Protein AF-A0A819ZMI1-F1 (afdb_monomer)

Structure (mmCIF, N/CA/C/O backbone):
data_AF-A0A819ZMI1-F1
#
_entry.id   AF-A0A819ZMI1-F1
#
loop_
_atom_site.group_PDB
_atom_site.id
_atom_site.type_symbol
_atom_site.label_atom_id
_atom_site.label_alt_id
_atom_site.label_comp_id
_atom_site.label_asym_id
_atom_site.label_entity_id
_atom_site.label_seq_id
_atom_site.pdbx_PDB_ins_code
_atom_site.Cartn_x
_atom_site.Cartn_y
_atom_site.Cartn_z
_atom_site.occupancy
_atom_site.B_iso_or_equiv
_atom_site.auth_seq_id
_atom_site.auth_comp_id
_atom_site.auth_asym_id
_atom_site.auth_atom_id
_atom_site.pdbx_PDB_model_num
ATOM 1 N N . MET A 1 1 ? 26.023 15.035 -19.104 1.00 52.59 1 MET A N 1
ATOM 2 C CA . MET A 1 1 ? 24.882 14.120 -18.891 1.00 52.59 1 MET A CA 1
ATOM 3 C C . MET A 1 1 ? 23.574 14.771 -19.342 1.00 52.59 1 MET A C 1
ATOM 5 O O . MET A 1 1 ? 23.068 14.340 -20.359 1.00 52.59 1 MET A O 1
ATOM 9 N N . TYR A 1 2 ? 23.119 15.883 -18.745 1.00 58.75 2 TYR A N 1
ATOM 10 C CA . TYR A 1 2 ? 21.890 16.593 -19.178 1.00 58.75 2 TYR A CA 1
ATOM 11 C C . TYR A 1 2 ? 21.875 17.073 -20.647 1.00 58.75 2 TYR A C 1
ATOM 13 O O . TYR A 1 2 ? 20.852 16.984 -21.316 1.00 58.75 2 TYR A O 1
ATOM 21 N N . LEU A 1 3 ? 23.013 17.539 -21.176 1.00 63.31 3 LEU A N 1
ATOM 22 C CA . LEU A 1 3 ? 23.106 18.022 -22.565 1.00 63.31 3 LEU A CA 1
ATOM 23 C C . LEU A 1 3 ? 22.932 16.908 -23.612 1.00 63.31 3 LEU A C 1
ATOM 25 O O . LEU A 1 3 ? 22.543 17.191 -24.739 1.00 63.31 3 LEU A O 1
ATOM 29 N N . SER A 1 4 ? 23.217 15.653 -23.253 1.00 65.44 4 SER A N 1
ATOM 30 C CA . SER A 1 4 ? 23.070 14.510 -24.162 1.00 65.44 4 SER A CA 1
ATOM 31 C C . SER A 1 4 ? 21.608 14.073 -24.262 1.00 65.44 4 SER A C 1
ATOM 33 O O . SER A 1 4 ? 21.117 13.880 -25.371 1.00 65.44 4 SER A O 1
ATOM 35 N N . ASP A 1 5 ? 20.895 14.031 -23.129 1.00 65.94 5 ASP A N 1
ATOM 36 C CA . ASP A 1 5 ? 19.463 13.709 -23.091 1.00 65.94 5 ASP A CA 1
ATOM 37 C C . ASP A 1 5 ? 18.621 14.752 -23.839 1.00 65.94 5 ASP A C 1
ATOM 39 O O . ASP A 1 5 ? 17.679 14.404 -24.544 1.00 65.94 5 ASP A O 1
ATOM 43 N N . GLU A 1 6 ? 18.969 16.041 -23.757 1.00 68.25 6 GLU A N 1
ATOM 44 C CA . GLU A 1 6 ? 18.197 17.099 -24.420 1.00 68.25 6 GLU A CA 1
ATOM 45 C C . GLU A 1 6 ? 18.289 17.031 -25.957 1.00 68.25 6 GLU A C 1
ATOM 47 O O . GLU A 1 6 ? 17.300 17.267 -26.659 1.00 68.25 6 GLU A O 1
ATOM 52 N N . ILE A 1 7 ? 19.463 16.667 -26.488 1.00 67.38 7 ILE A N 1
ATOM 53 C CA . ILE A 1 7 ? 19.676 16.455 -27.928 1.00 67.38 7 ILE A CA 1
ATOM 54 C C . ILE A 1 7 ? 18.927 15.199 -28.383 1.00 67.38 7 ILE A C 1
ATOM 56 O O . ILE A 1 7 ? 18.297 15.207 -29.444 1.00 67.38 7 ILE A O 1
ATOM 60 N N . GLU A 1 8 ? 18.943 14.141 -27.571 1.00 67.38 8 GLU A N 1
ATOM 61 C CA . GLU A 1 8 ? 18.293 12.864 -27.869 1.00 67.38 8 GLU A CA 1
ATOM 62 C C . GLU A 1 8 ? 16.757 12.962 -27.832 1.00 67.38 8 GLU A C 1
ATOM 64 O O . GLU A 1 8 ? 16.080 12.455 -28.727 1.00 67.38 8 GLU A O 1
ATOM 69 N N . ILE A 1 9 ? 16.195 13.722 -26.886 1.00 70.69 9 ILE A N 1
ATOM 70 C CA . ILE A 1 9 ? 14.755 14.015 -26.805 1.00 70.69 9 ILE A CA 1
ATOM 71 C C . ILE A 1 9 ? 14.296 14.892 -27.981 1.00 70.69 9 ILE A C 1
ATOM 73 O O . ILE A 1 9 ? 13.214 14.666 -28.527 1.00 70.69 9 ILE A O 1
ATOM 77 N N . LYS A 1 10 ? 15.107 15.873 -28.413 1.00 70.44 10 LYS A N 1
ATOM 78 C CA . LYS A 1 10 ? 14.787 16.744 -29.564 1.00 70.44 10 LYS A CA 1
ATOM 79 C C . LYS A 1 10 ? 14.864 16.023 -30.911 1.00 70.44 10 LYS A C 1
ATOM 81 O O . LYS A 1 10 ? 14.123 16.383 -31.819 1.00 70.44 10 LYS A O 1
ATOM 86 N N . THR A 1 11 ? 15.729 15.017 -31.047 1.00 72.31 11 THR A N 1
ATOM 87 C CA . THR A 1 11 ? 15.886 14.259 -32.303 1.00 72.31 11 THR A CA 1
ATOM 88 C C . THR A 1 11 ? 14.964 13.052 -32.404 1.00 72.31 11 THR A C 1
ATOM 90 O O . THR A 1 11 ? 14.460 12.773 -33.488 1.00 72.31 11 THR A O 1
ATOM 93 N N . LYS A 1 12 ? 14.722 12.334 -31.302 1.00 72.50 12 LYS A N 1
ATOM 94 C CA . LYS A 1 12 ? 13.936 11.093 -31.314 1.00 72.50 12 LYS A C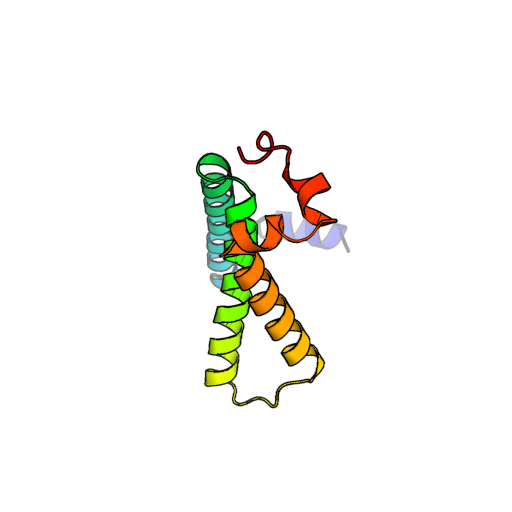A 1
ATOM 95 C C . LYS A 1 12 ? 12.500 11.265 -30.795 1.00 72.50 12 LYS A C 1
ATOM 97 O O . LYS A 1 12 ? 11.650 10.409 -31.036 1.00 72.50 12 LYS A O 1
ATOM 102 N N . GLY A 1 13 ? 12.212 12.395 -30.148 1.00 72.25 13 GLY A N 1
ATOM 103 C CA . GLY A 1 13 ? 10.906 12.758 -29.597 1.00 72.25 13 GLY A CA 1
ATOM 104 C C . GLY A 1 13 ? 10.750 12.392 -28.115 1.00 72.25 13 GLY A C 1
ATOM 105 O O . GLY A 1 13 ? 11.345 11.440 -27.623 1.00 72.25 13 GLY A O 1
ATOM 106 N N . PHE A 1 14 ? 9.891 13.125 -27.394 1.00 70.69 14 PHE A N 1
ATOM 107 C CA . PHE A 1 14 ? 9.649 12.957 -25.945 1.00 70.69 14 PHE A CA 1
ATOM 108 C C . PHE A 1 14 ? 9.155 11.559 -25.533 1.00 70.69 14 PHE A C 1
ATOM 110 O O . PHE A 1 14 ? 9.312 11.147 -24.388 1.00 70.69 14 PHE A O 1
ATOM 117 N N . LEU A 1 15 ? 8.545 10.823 -26.463 1.00 71.56 15 LEU A N 1
ATOM 118 C CA . LEU A 1 15 ? 8.032 9.469 -26.243 1.00 71.56 15 LEU A CA 1
ATOM 119 C C . LEU A 1 15 ? 8.959 8.390 -26.825 1.00 71.56 15 LEU A C 1
ATOM 121 O O . LEU A 1 15 ? 8.545 7.243 -26.987 1.00 71.56 15 LEU A O 1
ATOM 125 N N . PHE A 1 16 ? 10.202 8.735 -27.165 1.00 69.69 16 PHE A N 1
ATOM 126 C CA . PHE A 1 16 ? 11.174 7.753 -27.623 1.00 69.69 16 PHE A CA 1
ATOM 127 C C . PHE A 1 16 ? 11.538 6.789 -26.486 1.00 69.69 16 PHE A C 1
ATOM 129 O O . PHE A 1 16 ? 11.853 7.215 -25.379 1.00 69.69 16 PHE A O 1
ATOM 136 N N . GLY A 1 17 ? 11.452 5.481 -26.744 1.00 74.94 17 GLY A N 1
ATOM 137 C CA . GLY A 1 17 ? 11.665 4.446 -25.724 1.00 74.94 17 GLY A CA 1
ATOM 138 C C . GLY A 1 17 ? 10.445 4.129 -24.846 1.00 74.94 17 GLY A C 1
ATOM 139 O O . GLY A 1 17 ? 10.566 3.335 -23.914 1.00 74.94 17 GLY A O 1
ATOM 140 N N . TYR A 1 18 ? 9.258 4.688 -25.133 1.00 76.88 18 TYR A N 1
ATOM 141 C CA . TYR A 1 18 ? 8.007 4.268 -24.484 1.00 76.88 18 TYR A CA 1
ATOM 142 C C . TYR A 1 18 ? 7.565 2.887 -24.995 1.00 76.88 18 TYR A C 1
ATOM 144 O O . TYR A 1 18 ? 6.726 2.765 -25.887 1.00 76.88 18 TYR A O 1
ATOM 152 N N . THR A 1 19 ? 8.139 1.836 -24.416 1.00 84.62 19 THR A N 1
ATOM 153 C CA . THR A 1 19 ? 7.693 0.450 -24.608 1.00 84.62 19 THR A CA 1
ATOM 154 C C . THR A 1 19 ? 6.261 0.281 -24.091 1.00 84.62 19 THR A C 1
ATOM 156 O O . THR A 1 19 ? 5.827 1.001 -23.187 1.00 84.62 19 THR A O 1
ATOM 159 N N . ASP A 1 20 ? 5.518 -0.699 -24.608 1.00 83.19 20 ASP A N 1
ATOM 160 C CA . ASP A 1 20 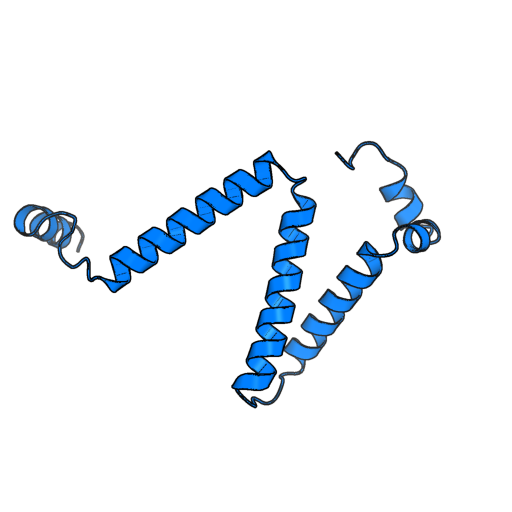? 4.129 -0.953 -24.197 1.00 83.19 20 ASP A CA 1
ATOM 161 C C . ASP A 1 20 ? 3.971 -1.177 -22.684 1.00 83.19 20 ASP A C 1
ATOM 163 O O . ASP A 1 20 ? 2.990 -0.733 -22.089 1.00 83.19 20 ASP A O 1
ATOM 167 N N . ILE A 1 21 ? 4.991 -1.734 -22.024 1.00 88.62 21 ILE A N 1
ATOM 168 C CA . ILE A 1 21 ? 5.046 -1.876 -20.560 1.00 88.62 21 ILE A CA 1
ATOM 169 C C . ILE A 1 21 ? 4.956 -0.508 -19.866 1.00 88.62 21 ILE A C 1
ATOM 171 O O . ILE A 1 21 ? 4.221 -0.356 -18.895 1.00 88.62 21 ILE A O 1
ATOM 175 N N . VAL A 1 22 ? 5.653 0.511 -20.378 1.00 89.19 22 VAL A N 1
ATOM 176 C CA . VAL A 1 22 ? 5.643 1.870 -19.810 1.00 89.19 22 VAL A CA 1
ATOM 177 C C . VAL A 1 22 ? 4.274 2.524 -20.008 1.00 89.19 22 VAL A C 1
ATOM 179 O O . VAL A 1 22 ? 3.774 3.204 -19.112 1.00 89.19 22 VAL A O 1
ATOM 182 N N . ARG A 1 23 ? 3.619 2.285 -21.153 1.00 85.00 23 ARG A N 1
ATOM 183 C CA . ARG A 1 23 ? 2.251 2.769 -21.419 1.00 85.00 23 ARG A CA 1
ATOM 184 C C . ARG A 1 23 ? 1.229 2.155 -20.464 1.00 85.00 23 ARG A C 1
ATOM 186 O O . ARG A 1 23 ? 0.388 2.878 -19.922 1.00 85.00 23 ARG A O 1
ATOM 193 N N . ILE A 1 24 ? 1.326 0.848 -20.225 1.00 93.06 24 ILE A N 1
ATOM 194 C CA . ILE A 1 24 ? 0.465 0.134 -19.276 1.00 93.06 24 ILE A CA 1
ATOM 195 C C . ILE A 1 24 ? 0.742 0.620 -17.851 1.00 93.06 24 ILE A C 1
ATOM 197 O O . ILE A 1 24 ? -0.190 1.025 -17.159 1.00 93.06 24 ILE A O 1
ATOM 201 N N . ALA A 1 25 ? 2.011 0.674 -17.436 1.00 91.62 25 ALA A N 1
ATOM 202 C CA . ALA A 1 25 ? 2.405 1.140 -16.109 1.00 91.62 25 ALA A CA 1
ATOM 203 C C . ALA A 1 25 ? 1.912 2.567 -15.838 1.00 91.62 25 ALA A C 1
ATOM 205 O O . ALA A 1 25 ? 1.315 2.821 -14.797 1.00 91.62 25 ALA A O 1
ATOM 206 N N . ARG A 1 26 ? 2.069 3.488 -16.801 1.00 91.00 26 ARG A N 1
ATOM 207 C CA . ARG A 1 26 ? 1.555 4.861 -16.698 1.00 91.00 26 ARG A CA 1
ATOM 208 C C . ARG A 1 26 ? 0.037 4.895 -16.530 1.00 91.00 26 ARG A C 1
ATOM 210 O O . ARG A 1 26 ? -0.455 5.612 -15.666 1.00 91.00 26 ARG A O 1
ATOM 217 N N . THR A 1 27 ? -0.694 4.117 -17.326 1.00 93.44 27 THR A N 1
ATOM 218 C CA . THR A 1 27 ? -2.163 4.047 -17.253 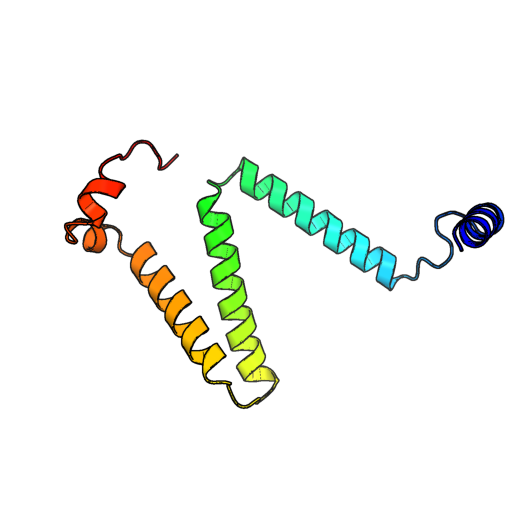1.00 93.44 27 THR A CA 1
ATOM 219 C C . THR A 1 27 ? -2.625 3.533 -15.891 1.00 93.44 27 THR A C 1
ATOM 221 O O . THR A 1 27 ? -3.474 4.153 -15.251 1.00 93.44 27 THR A O 1
ATOM 224 N N . VAL A 1 28 ? -2.020 2.447 -15.403 1.00 92.00 28 VAL A N 1
ATOM 225 C CA . VAL A 1 28 ? -2.325 1.865 -14.088 1.00 92.00 28 VAL A CA 1
ATOM 226 C C . VAL A 1 28 ? -1.959 2.837 -12.961 1.00 92.00 28 VAL A C 1
ATOM 228 O O . VAL A 1 28 ? -2.742 3.031 -12.032 1.00 92.00 28 VAL A O 1
ATOM 231 N N . GLN A 1 29 ? -0.811 3.511 -13.046 1.00 90.31 29 GLN A N 1
ATOM 232 C CA . GLN A 1 29 ? -0.381 4.488 -12.044 1.00 90.31 29 GLN A CA 1
ATOM 233 C C . GLN A 1 29 ? -1.344 5.681 -11.962 1.00 90.31 29 GLN A C 1
ATOM 235 O O . GLN A 1 29 ? -1.725 6.100 -10.868 1.00 90.31 29 GLN A O 1
ATOM 240 N N . SER A 1 30 ? -1.786 6.207 -13.107 1.00 92.94 30 SER A N 1
ATOM 241 C CA . SER A 1 30 ? -2.766 7.295 -13.161 1.00 92.94 30 SER A CA 1
ATOM 242 C C . SER A 1 30 ? -4.152 6.866 -12.666 1.00 92.94 30 SER A C 1
ATOM 244 O O . SER A 1 30 ? -4.805 7.632 -11.957 1.00 92.94 30 SER A O 1
ATOM 246 N N . ALA A 1 31 ? -4.587 5.638 -12.968 1.00 92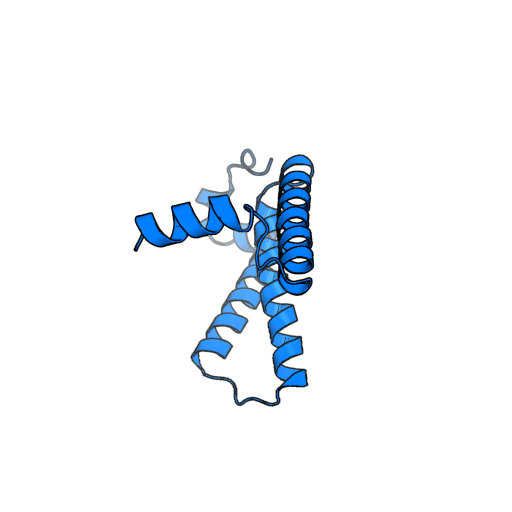.69 31 ALA A N 1
ATOM 247 C CA . ALA A 1 31 ? -5.854 5.092 -12.478 1.00 92.69 31 ALA A CA 1
ATOM 248 C C . ALA A 1 31 ? -5.886 4.985 -10.944 1.00 92.69 31 ALA A C 1
ATOM 250 O O . ALA A 1 31 ? -6.879 5.363 -10.323 1.00 92.69 31 ALA A O 1
ATOM 251 N N . ASN A 1 32 ? -4.781 4.560 -10.320 1.00 85.31 32 ASN A N 1
ATOM 252 C CA . ASN A 1 32 ? -4.656 4.549 -8.860 1.00 85.31 32 ASN A CA 1
ATOM 253 C C . ASN A 1 32 ? -4.828 5.956 -8.259 1.00 85.31 32 ASN A C 1
ATOM 255 O O . ASN A 1 32 ? -5.524 6.114 -7.258 1.00 85.31 32 ASN A O 1
ATOM 259 N N . GLY A 1 33 ? -4.270 6.995 -8.893 1.00 86.12 33 GLY A N 1
ATOM 260 C CA . GLY A 1 33 ? -4.453 8.389 -8.466 1.00 86.12 33 GLY A CA 1
ATOM 261 C C . GLY A 1 33 ? -5.912 8.866 -8.527 1.00 86.12 33 GLY A C 1
ATOM 262 O O . GLY A 1 33 ? -6.384 9.536 -7.609 1.00 86.12 33 GLY A O 1
ATOM 263 N N . LEU A 1 34 ? -6.653 8.466 -9.566 1.00 88.94 34 LEU A N 1
ATOM 264 C CA . LEU A 1 34 ? -8.088 8.750 -9.704 1.00 88.94 34 LEU A CA 1
ATOM 265 C C . LEU A 1 34 ? -8.928 8.029 -8.641 1.00 88.94 34 LEU A C 1
ATOM 267 O O . LEU A 1 34 ? -9.788 8.647 -8.018 1.00 88.94 34 LEU A O 1
ATOM 271 N N . LEU A 1 35 ? -8.647 6.748 -8.388 1.00 84.94 35 LEU A N 1
ATOM 272 C CA . LEU A 1 35 ? -9.289 5.960 -7.328 1.00 84.94 35 LEU A CA 1
ATOM 273 C C . LEU A 1 35 ? -9.062 6.595 -5.954 1.00 84.94 35 LEU A C 1
ATOM 275 O O . LEU A 1 35 ? -9.989 6.754 -5.165 1.00 84.94 35 LEU A O 1
ATOM 279 N N . VAL A 1 36 ? -7.830 7.034 -5.696 1.00 82.50 36 VAL A N 1
ATOM 280 C CA . VAL A 1 36 ? -7.462 7.769 -4.488 1.00 82.50 36 VAL A CA 1
ATOM 281 C C . VAL A 1 36 ? -8.285 9.057 -4.376 1.00 82.50 36 VAL A C 1
ATOM 283 O O . VAL A 1 36 ? -8.839 9.303 -3.306 1.00 82.50 36 VAL A O 1
ATOM 286 N N . ALA A 1 37 ? -8.406 9.857 -5.435 1.00 84.50 37 ALA A N 1
ATOM 287 C CA . ALA A 1 37 ? -9.197 11.089 -5.412 1.00 84.50 37 ALA A CA 1
ATOM 288 C C . ALA A 1 37 ? -10.695 10.830 -5.163 1.00 84.50 37 ALA A C 1
ATOM 290 O O . ALA A 1 37 ? -11.322 11.552 -4.390 1.00 84.50 37 ALA A O 1
ATOM 291 N N . LEU A 1 38 ? -11.252 9.771 -5.758 1.00 82.75 38 LEU A N 1
ATOM 292 C CA . LEU A 1 38 ? -12.632 9.344 -5.516 1.00 82.75 38 LEU A CA 1
ATOM 293 C C . LEU A 1 38 ? -12.843 8.947 -4.055 1.00 82.75 38 LEU A C 1
ATOM 295 O O . LEU A 1 38 ? -13.762 9.451 -3.422 1.00 82.75 38 LEU A O 1
ATOM 299 N N . VAL A 1 39 ? -11.964 8.121 -3.487 1.00 78.00 39 VAL A N 1
ATOM 300 C CA . VAL A 1 39 ? -12.090 7.709 -2.081 1.00 78.00 39 VAL A CA 1
ATOM 301 C C . VAL A 1 39 ? -12.006 8.907 -1.133 1.00 78.00 39 VAL A C 1
ATOM 303 O O . VAL A 1 39 ? -12.760 8.949 -0.179 1.00 78.00 39 VAL A O 1
ATOM 306 N N . VAL A 1 40 ? -11.170 9.920 -1.398 1.00 76.81 40 VAL A N 1
ATOM 307 C CA . VAL A 1 40 ? -11.155 11.140 -0.552 1.00 76.81 40 VAL A CA 1
ATOM 308 C C . VAL A 1 40 ? -12.457 11.941 -0.679 1.00 76.81 40 VAL A C 1
A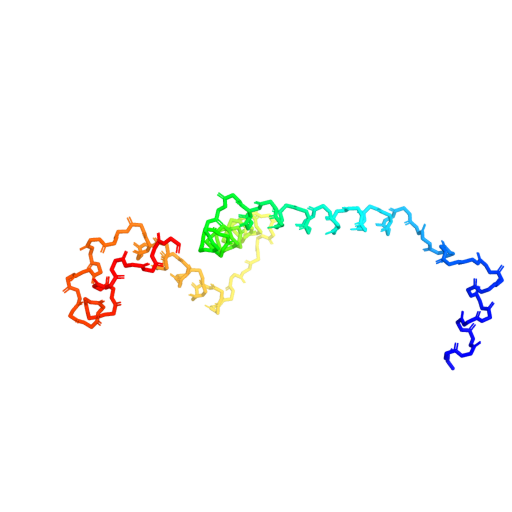TOM 310 O O . VAL A 1 40 ? -12.864 12.610 0.263 1.00 76.81 40 VAL A O 1
ATOM 313 N N . LYS A 1 41 ? -13.113 11.904 -1.844 1.00 79.06 41 LYS A N 1
ATOM 314 C CA . LYS A 1 41 ? -14.371 12.627 -2.074 1.00 79.06 41 LYS A CA 1
ATOM 315 C C . LYS A 1 41 ? -15.577 11.944 -1.422 1.00 79.06 41 LYS A C 1
ATOM 317 O O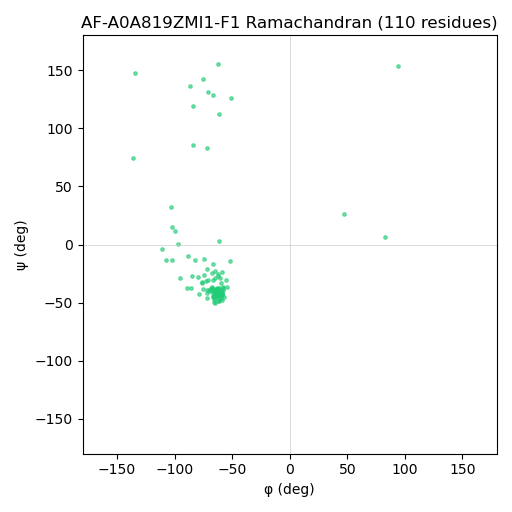 . LYS A 1 41 ? -16.518 12.636 -1.045 1.00 79.06 41 LYS A O 1
ATOM 322 N N . TYR A 1 42 ? -15.574 10.615 -1.357 1.00 68.75 42 TYR A N 1
ATOM 323 C CA . TYR A 1 42 ? -16.724 9.820 -0.914 1.00 68.75 42 TYR A CA 1
ATOM 324 C C . TYR A 1 42 ? -16.552 9.187 0.469 1.00 68.75 42 TYR A C 1
ATOM 326 O O . TYR A 1 42 ? -17.543 8.738 1.036 1.00 68.75 42 TYR A O 1
ATOM 334 N N . ASP A 1 43 ? -15.337 9.164 1.011 1.00 64.19 43 ASP A N 1
ATOM 335 C CA . ASP A 1 43 ? -15.009 8.452 2.239 1.00 64.19 43 ASP A CA 1
ATOM 336 C C . ASP A 1 43 ? -14.163 9.306 3.185 1.00 64.19 43 ASP A C 1
ATOM 338 O O . ASP A 1 43 ? -13.321 10.107 2.769 1.00 64.19 43 ASP A O 1
ATOM 342 N N . TYR A 1 44 ? -14.353 9.101 4.485 1.00 65.19 44 TYR A N 1
ATOM 343 C CA . TYR A 1 44 ? -13.524 9.733 5.502 1.00 65.19 44 TYR A CA 1
ATOM 344 C C . TYR A 1 44 ? -12.135 9.089 5.447 1.00 65.19 44 TYR A C 1
ATOM 346 O O . TYR A 1 44 ? -12.002 7.866 5.448 1.00 65.19 44 TYR A O 1
ATOM 354 N N . ASN A 1 45 ? -11.073 9.898 5.406 1.00 58.34 45 ASN A N 1
ATOM 355 C CA . ASN A 1 45 ? -9.687 9.471 5.139 1.00 58.34 45 ASN A CA 1
ATOM 356 C C . ASN A 1 45 ? -9.153 8.303 6.010 1.00 58.34 45 ASN A C 1
ATOM 358 O O . ASN A 1 45 ? -8.145 7.686 5.659 1.00 58.34 45 ASN A O 1
ATOM 362 N N . ILE A 1 46 ? -9.834 7.957 7.107 1.00 63.66 46 ILE A N 1
ATOM 363 C CA . ILE A 1 46 ? -9.555 6.796 7.961 1.00 63.66 46 ILE A CA 1
ATOM 364 C C . ILE A 1 46 ? -9.825 5.464 7.242 1.00 63.66 46 ILE A C 1
ATOM 366 O O . ILE A 1 46 ? -9.001 4.549 7.340 1.00 63.66 46 ILE A O 1
ATOM 370 N N . LEU A 1 47 ? -10.914 5.344 6.471 1.00 66.62 47 LEU A N 1
ATOM 371 C CA . LEU A 1 47 ? -11.255 4.077 5.811 1.00 66.62 47 LEU A CA 1
ATOM 372 C C . LEU A 1 47 ? -10.205 3.686 4.762 1.00 66.62 47 LEU A C 1
ATOM 374 O O . LEU A 1 47 ? -9.926 2.511 4.538 1.00 66.62 47 LEU A O 1
ATOM 378 N N . LYS A 1 48 ? -9.537 4.681 4.178 1.00 63.62 48 LYS A N 1
ATOM 379 C CA . LYS A 1 48 ? -8.484 4.491 3.180 1.00 63.62 48 LYS A CA 1
ATOM 380 C C . LYS A 1 48 ? -7.185 3.939 3.771 1.00 63.62 48 LYS A C 1
ATOM 382 O O . LYS A 1 48 ? -6.546 3.074 3.169 1.00 63.62 48 LYS A O 1
ATOM 387 N N . GLY A 1 49 ? -6.814 4.410 4.964 1.00 68.69 49 GLY A N 1
ATOM 388 C CA . GLY A 1 49 ? -5.698 3.857 5.735 1.00 68.69 49 GLY A CA 1
ATOM 389 C C . GLY A 1 49 ? -5.979 2.423 6.189 1.00 68.69 49 GLY A C 1
ATOM 390 O O . GLY A 1 49 ? -5.103 1.565 6.095 1.00 68.69 49 GLY A O 1
ATOM 391 N N . PHE A 1 50 ? -7.228 2.145 6.575 1.00 69.81 50 PHE A N 1
ATOM 392 C CA . PHE A 1 50 ? -7.687 0.807 6.944 1.00 69.81 50 PHE A CA 1
ATOM 393 C C . PHE A 1 50 ? -7.698 -0.169 5.757 1.00 69.81 50 PHE A C 1
ATOM 395 O O . PHE A 1 50 ? -7.187 -1.282 5.853 1.00 69.81 50 PHE A O 1
ATOM 402 N N . ALA A 1 51 ? -8.208 0.256 4.600 1.00 77.50 51 ALA A N 1
ATOM 403 C CA . ALA A 1 51 ? -8.197 -0.557 3.386 1.00 77.50 51 ALA A CA 1
ATOM 404 C C . ALA A 1 51 ? -6.764 -0.895 2.946 1.00 77.50 51 ALA A C 1
ATOM 406 O O . ALA A 1 51 ? -6.484 -2.019 2.526 1.00 77.50 51 ALA A O 1
ATOM 407 N N . THR A 1 52 ? -5.840 0.060 3.090 1.00 81.69 52 THR A N 1
ATOM 408 C CA . THR A 1 52 ? -4.425 -0.142 2.761 1.00 81.69 52 THR A CA 1
ATOM 409 C C . THR A 1 52 ? -3.776 -1.165 3.695 1.00 81.69 52 THR A C 1
ATOM 411 O O . THR A 1 52 ? -3.127 -2.093 3.215 1.00 81.69 52 THR A O 1
ATOM 414 N N . SER A 1 53 ? -3.983 -1.066 5.014 1.00 78.31 53 SER A N 1
ATOM 415 C CA . SER A 1 53 ? -3.423 -2.036 5.967 1.00 78.31 53 SER A CA 1
ATOM 416 C C . SER A 1 53 ? -4.017 -3.438 5.791 1.00 78.31 53 SER A C 1
ATOM 418 O O . SER A 1 53 ? -3.270 -4.417 5.785 1.00 78.31 53 SER A O 1
ATOM 420 N N . ALA A 1 54 ? -5.326 -3.549 5.547 1.00 80.69 54 ALA A N 1
ATOM 421 C CA . ALA A 1 54 ? -5.980 -4.822 5.245 1.00 80.69 54 ALA A CA 1
ATOM 422 C C . ALA A 1 54 ? -5.454 -5.447 3.940 1.00 80.69 54 ALA A C 1
ATOM 424 O O . ALA A 1 54 ? -5.175 -6.645 3.891 1.00 80.69 54 ALA A O 1
ATOM 425 N N . THR A 1 55 ? -5.240 -4.636 2.899 1.00 83.75 55 THR A N 1
ATOM 426 C CA . THR A 1 55 ? -4.685 -5.093 1.614 1.00 83.75 55 THR A CA 1
ATOM 427 C C . THR A 1 55 ? -3.268 -5.636 1.772 1.00 83.75 55 THR A C 1
ATOM 429 O O . THR A 1 55 ? -2.943 -6.660 1.174 1.00 83.75 55 THR A O 1
ATOM 432 N N . ILE A 1 56 ? -2.433 -4.999 2.600 1.00 82.12 56 ILE A N 1
ATOM 433 C CA . ILE A 1 56 ? -1.077 -5.482 2.900 1.00 82.12 56 ILE A CA 1
ATOM 434 C C . ILE A 1 56 ? -1.132 -6.865 3.566 1.00 82.12 56 ILE A C 1
ATOM 436 O O . ILE A 1 56 ? -0.382 -7.757 3.174 1.00 82.12 56 ILE A O 1
ATOM 440 N N . VAL A 1 57 ? -2.054 -7.084 4.511 1.00 79.62 57 VAL A N 1
ATOM 441 C CA . VAL A 1 57 ? -2.237 -8.394 5.165 1.00 79.62 57 VAL A CA 1
ATOM 442 C C . VAL A 1 57 ? -2.728 -9.458 4.189 1.00 79.62 57 VAL A C 1
ATOM 444 O O . VAL A 1 57 ? -2.205 -10.568 4.184 1.00 79.62 57 VAL A O 1
ATOM 447 N N . ILE A 1 58 ? -3.703 -9.140 3.336 1.00 83.12 58 ILE A N 1
ATOM 448 C CA . ILE A 1 58 ? -4.224 -10.093 2.345 1.00 83.12 58 ILE A CA 1
ATOM 449 C C . ILE A 1 58 ? -3.139 -10.444 1.324 1.00 83.12 58 ILE A C 1
ATOM 451 O O . ILE A 1 58 ? -2.912 -11.619 1.048 1.00 83.12 58 ILE A O 1
ATOM 455 N N . SER A 1 59 ? -2.423 -9.437 0.816 1.00 81.50 59 SER A N 1
ATOM 456 C CA . SER A 1 59 ? -1.295 -9.630 -0.106 1.00 81.50 59 SER A CA 1
ATOM 457 C C . SER A 1 59 ? -0.220 -10.509 0.525 1.00 81.50 59 SER A C 1
ATOM 459 O O . SER A 1 59 ? 0.373 -11.349 -0.147 1.00 81.50 59 SER A O 1
ATOM 461 N N . TYR A 1 60 ? -0.011 -10.361 1.833 1.00 74.94 60 TYR A N 1
ATOM 462 C CA . TYR A 1 60 ? 0.879 -11.223 2.585 1.00 74.94 60 TYR A CA 1
ATOM 463 C C . TYR A 1 60 ? 0.392 -12.679 2.651 1.00 74.94 60 TYR A C 1
ATOM 465 O O . TYR A 1 60 ? 1.169 -13.578 2.338 1.00 74.94 60 TYR A O 1
ATOM 473 N N . VAL A 1 61 ? -0.869 -12.929 3.018 1.00 76.50 61 VAL A N 1
ATOM 474 C CA . VAL A 1 61 ? -1.424 -14.296 3.094 1.00 76.50 61 VAL A CA 1
ATOM 475 C C . VAL A 1 61 ? -1.323 -14.992 1.737 1.00 76.50 61 VAL A C 1
ATOM 477 O O . VAL A 1 61 ? -0.892 -16.139 1.655 1.00 76.50 61 VAL A O 1
ATOM 480 N N . VAL A 1 62 ? -1.642 -14.271 0.663 1.00 81.06 62 VAL A N 1
ATOM 481 C CA . VAL A 1 62 ? -1.510 -14.769 -0.711 1.00 81.06 62 VAL A CA 1
ATOM 482 C C . VAL A 1 62 ? -0.050 -15.081 -1.052 1.00 81.06 62 VAL A C 1
ATOM 484 O O . VAL A 1 62 ? 0.232 -16.126 -1.631 1.00 81.06 62 VAL A O 1
ATOM 487 N N . SER A 1 63 ? 0.893 -14.222 -0.656 1.00 76.19 63 SER A N 1
ATOM 488 C CA . SER A 1 63 ? 2.324 -14.453 -0.880 1.00 76.19 63 SER A CA 1
ATOM 489 C C . SER A 1 63 ? 2.848 -15.671 -0.104 1.00 76.19 63 SER A C 1
ATOM 491 O O . SER A 1 63 ? 3.596 -16.474 -0.656 1.00 76.19 63 SER A O 1
ATOM 493 N N . MET A 1 64 ? 2.396 -15.872 1.141 1.00 70.25 64 MET A N 1
ATOM 494 C CA . MET A 1 64 ? 2.728 -17.051 1.951 1.00 70.25 64 MET A CA 1
ATOM 495 C C . MET A 1 64 ? 2.248 -18.352 1.291 1.00 70.25 64 MET A C 1
ATOM 497 O O . MET A 1 64 ? 2.973 -19.340 1.308 1.00 70.25 64 MET A O 1
ATOM 501 N N . MET A 1 65 ? 1.055 -18.344 0.687 1.00 70.62 65 MET A N 1
ATOM 502 C CA . MET A 1 65 ? 0.500 -19.513 -0.006 1.00 70.62 65 MET A CA 1
ATOM 503 C C . MET A 1 65 ? 1.163 -19.802 -1.360 1.00 70.62 65 MET A C 1
ATOM 505 O O . MET A 1 65 ? 1.121 -20.941 -1.809 1.00 70.62 65 MET A O 1
ATOM 509 N N . LEU A 1 66 ? 1.724 -18.788 -2.033 1.00 71.62 66 LEU A N 1
ATOM 510 C CA . LEU A 1 66 ? 2.303 -18.927 -3.376 1.00 71.62 66 LEU A CA 1
ATOM 511 C C . LEU A 1 66 ? 3.819 -19.171 -3.389 1.00 71.62 66 LEU A C 1
ATOM 513 O O . LEU A 1 66 ? 4.311 -19.763 -4.346 1.00 71.62 66 LEU A O 1
ATOM 517 N N . PHE A 1 67 ? 4.561 -18.688 -2.386 1.00 67.19 67 PHE A N 1
ATOM 518 C CA . PHE A 1 67 ? 6.031 -18.698 -2.399 1.00 67.19 67 PHE A CA 1
ATOM 519 C C . PHE A 1 67 ? 6.689 -19.649 -1.383 1.00 67.19 67 PHE A C 1
ATOM 521 O O . PHE A 1 67 ? 7.916 -19.734 -1.396 1.00 67.19 67 PHE A O 1
ATOM 528 N N . ASP A 1 68 ? 5.928 -20.341 -0.517 1.00 59.25 68 ASP A N 1
ATOM 529 C CA . ASP A 1 68 ? 6.424 -21.341 0.463 1.00 59.25 68 ASP A CA 1
ATOM 530 C C . ASP A 1 68 ? 7.662 -20.887 1.285 1.00 59.25 68 ASP A C 1
ATOM 532 O O . ASP A 1 68 ? 8.476 -21.686 1.750 1.00 59.25 68 ASP A O 1
ATOM 536 N N . PHE A 1 69 ? 7.848 -19.574 1.466 1.00 55.41 69 PHE A N 1
ATOM 537 C CA . PHE A 1 69 ? 9.072 -19.012 2.038 1.00 55.41 69 PHE A CA 1
ATOM 538 C C . PHE A 1 69 ? 9.014 -18.967 3.572 1.00 55.41 69 PHE A C 1
ATOM 540 O O . PHE A 1 69 ? 8.022 -18.537 4.165 1.00 55.41 69 PHE A O 1
ATOM 547 N N . HIS A 1 70 ? 10.109 -19.360 4.230 1.00 55.69 70 HIS A N 1
ATOM 548 C CA . HIS A 1 70 ? 10.232 -19.359 5.690 1.00 55.69 70 HIS A CA 1
ATOM 549 C C . HIS A 1 70 ? 10.089 -17.942 6.278 1.00 55.69 70 HIS A C 1
ATOM 551 O O . HIS A 1 70 ? 10.946 -17.075 6.094 1.00 55.69 70 HIS A O 1
ATOM 557 N N . LEU A 1 71 ? 8.991 -17.723 7.008 1.00 56.12 71 LEU A N 1
ATOM 558 C CA . LEU A 1 71 ? 8.661 -16.482 7.712 1.00 56.12 71 LEU A CA 1
ATOM 559 C C . LEU A 1 71 ? 9.819 -15.996 8.603 1.00 56.12 71 LEU A C 1
ATOM 561 O O . LEU A 1 71 ? 10.262 -16.693 9.514 1.00 56.12 71 LEU A O 1
ATOM 565 N N . THR A 1 72 ? 10.246 -14.747 8.412 1.00 68.00 72 THR A N 1
ATOM 566 C CA . THR A 1 72 ? 11.160 -14.052 9.335 1.00 68.00 72 THR A CA 1
ATOM 567 C C 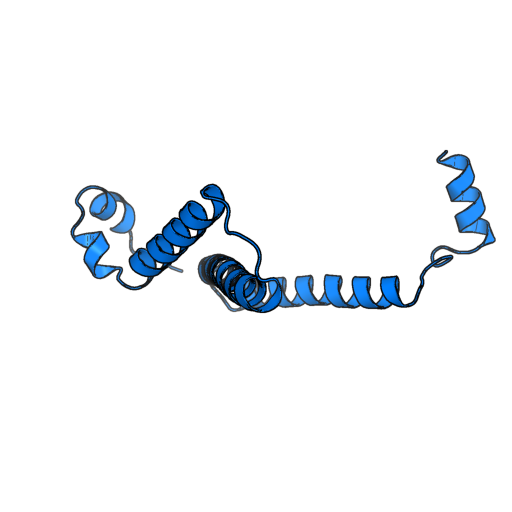. THR A 1 72 ? 10.406 -13.602 10.597 1.00 68.00 72 THR A C 1
ATOM 569 O O . THR A 1 72 ? 9.273 -13.137 10.508 1.00 68.00 72 THR A O 1
ATOM 572 N N . LEU A 1 73 ? 11.020 -13.673 11.785 1.00 65.56 73 LEU A N 1
ATOM 573 C CA . LEU A 1 73 ? 10.388 -13.273 13.062 1.00 65.56 73 LEU A CA 1
ATOM 574 C C . LEU A 1 73 ? 9.828 -11.837 13.055 1.00 65.56 73 LEU A C 1
ATOM 576 O O . LEU A 1 73 ? 8.756 -11.584 13.604 1.00 65.56 73 LEU A O 1
ATOM 580 N N . LEU A 1 74 ? 10.516 -10.914 12.375 1.00 70.69 74 LEU A N 1
ATOM 581 C CA . LEU A 1 74 ? 10.077 -9.527 12.185 1.00 70.69 74 LEU A CA 1
ATOM 582 C C . LEU A 1 74 ? 8.720 -9.438 11.464 1.00 70.69 74 LEU A C 1
ATOM 584 O O . LEU A 1 74 ? 7.912 -8.554 11.741 1.00 70.69 74 LEU A O 1
ATOM 588 N N . PHE A 1 75 ? 8.465 -10.382 10.556 1.00 64.06 75 PHE A N 1
ATOM 589 C CA . PHE A 1 75 ? 7.236 -10.461 9.784 1.00 64.06 75 PHE A CA 1
ATOM 590 C C . PHE A 1 75 ? 6.052 -10.903 10.667 1.00 64.06 75 PHE A C 1
ATOM 592 O O . PHE A 1 75 ? 4.995 -10.272 10.657 1.00 64.06 75 PHE A O 1
ATOM 599 N N . SER A 1 76 ? 6.244 -11.945 11.484 1.00 70.06 76 SER A N 1
ATOM 600 C CA . SER A 1 76 ? 5.222 -12.435 12.427 1.00 70.06 76 SER A CA 1
ATOM 601 C C . SER A 1 76 ? 4.781 -11.342 13.411 1.00 70.06 76 SER A C 1
ATOM 603 O O . SER A 1 76 ? 3.590 -11.160 13.675 1.00 70.06 76 SER A O 1
ATOM 605 N N . PHE A 1 77 ? 5.738 -10.536 13.880 1.00 77.81 77 PHE A N 1
ATOM 606 C CA . PHE A 1 77 ? 5.456 -9.380 14.726 1.00 77.81 77 PHE A CA 1
ATOM 607 C C . PHE A 1 77 ? 4.599 -8.321 14.009 1.00 77.81 77 PHE A C 1
ATOM 609 O O . PHE A 1 77 ? 3.615 -7.840 14.572 1.00 77.81 77 PHE A O 1
ATOM 616 N N . GLY A 1 78 ? 4.914 -8.010 12.746 1.00 72.44 78 GLY A N 1
ATOM 617 C CA . GLY A 1 78 ? 4.118 -7.096 11.921 1.00 72.44 78 GLY A CA 1
ATOM 618 C C . GLY A 1 78 ? 2.680 -7.579 11.700 1.00 72.44 78 GLY A C 1
ATOM 619 O O . GLY A 1 78 ? 1.742 -6.803 11.867 1.00 72.44 78 GLY A O 1
ATOM 620 N N . ALA A 1 79 ? 2.483 -8.866 11.400 1.00 71.88 79 ALA A N 1
ATOM 621 C CA . ALA A 1 79 ? 1.149 -9.445 11.221 1.00 71.88 79 ALA A CA 1
ATOM 622 C C . ALA A 1 79 ? 0.303 -9.386 12.506 1.00 71.88 79 ALA A C 1
ATOM 624 O O . ALA A 1 79 ? -0.866 -9.000 12.457 1.00 71.88 79 ALA A O 1
ATOM 625 N N . SER A 1 80 ? 0.904 -9.696 13.660 1.00 77.25 80 SER A N 1
ATOM 626 C CA . SER A 1 80 ? 0.245 -9.584 14.969 1.00 77.25 80 SER A CA 1
ATOM 627 C C . SER A 1 80 ? -0.216 -8.150 15.257 1.00 77.25 80 SER A C 1
ATOM 629 O O . SER A 1 80 ? -1.352 -7.934 15.681 1.00 77.25 80 SER A O 1
ATOM 631 N N . LEU A 1 81 ? 0.619 -7.152 14.938 1.00 79.56 81 LEU A N 1
ATOM 632 C CA . LEU A 1 81 ? 0.290 -5.738 15.129 1.00 79.56 81 LEU A CA 1
ATOM 633 C C . LEU A 1 81 ? -0.905 -5.290 14.269 1.00 79.56 81 LEU A C 1
ATOM 635 O O . LEU A 1 81 ? -1.753 -4.532 14.743 1.00 79.56 81 LEU A O 1
ATOM 639 N N . VAL A 1 82 ? -1.015 -5.772 13.024 1.00 72.75 82 VAL A N 1
ATOM 640 C CA . VAL A 1 82 ? -2.157 -5.425 12.160 1.00 72.75 82 VAL A CA 1
ATOM 641 C C . VAL A 1 82 ? -3.443 -6.104 12.632 1.00 72.75 82 VAL A C 1
ATOM 643 O O . VAL A 1 82 ? -4.480 -5.446 12.704 1.00 72.75 82 VAL A O 1
ATOM 646 N N . ILE A 1 83 ? -3.385 -7.380 13.029 1.00 75.12 83 ILE A N 1
ATOM 647 C CA . ILE A 1 83 ? -4.537 -8.081 13.625 1.00 75.12 83 ILE A CA 1
ATOM 648 C C . ILE A 1 83 ? -5.002 -7.350 14.892 1.00 75.12 83 ILE A C 1
ATOM 650 O O . ILE A 1 83 ? -6.199 -7.131 15.078 1.00 75.12 83 ILE A O 1
ATOM 654 N N . PHE A 1 84 ? -4.061 -6.902 15.726 1.00 78.56 84 PHE A N 1
ATOM 655 C CA . PHE A 1 84 ? -4.351 -6.112 16.919 1.00 78.56 84 PHE A CA 1
ATOM 656 C C . PHE A 1 84 ? -5.018 -4.767 16.583 1.00 78.56 84 PHE A C 1
ATOM 658 O O . PHE A 1 84 ? -6.014 -4.399 17.205 1.00 78.56 84 PHE A O 1
ATOM 665 N N . SER A 1 85 ? -4.535 -4.064 15.554 1.00 74.38 85 SER A N 1
ATOM 666 C CA . SER A 1 85 ? -5.131 -2.810 15.075 1.00 74.38 85 SER A CA 1
ATOM 667 C C . SER A 1 85 ? -6.571 -2.995 14.580 1.00 74.38 85 SER A C 1
ATOM 669 O O . SER A 1 85 ? -7.448 -2.212 14.946 1.00 74.38 85 SER A O 1
ATOM 671 N N . ILE A 1 86 ? -6.841 -4.059 13.815 1.00 71.69 86 ILE A N 1
ATOM 672 C CA . ILE A 1 86 ? -8.191 -4.389 13.333 1.00 71.69 86 ILE A CA 1
ATOM 673 C C . ILE A 1 86 ? -9.116 -4.726 14.507 1.00 71.69 86 ILE A C 1
ATOM 675 O O . ILE A 1 86 ? -10.265 -4.289 14.534 1.00 71.69 86 ILE A O 1
ATOM 679 N N . PHE A 1 87 ? -8.620 -5.468 15.500 1.00 70.44 87 PHE A N 1
ATOM 680 C CA . PHE A 1 87 ? -9.414 -5.857 16.664 1.00 70.44 87 PHE A CA 1
ATOM 681 C C . PHE A 1 87 ? -9.834 -4.651 17.514 1.00 70.44 87 PHE A C 1
ATOM 683 O O . PHE A 1 87 ? -10.988 -4.565 17.933 1.00 70.44 87 PHE A O 1
ATOM 690 N N . ILE A 1 88 ? -8.916 -3.699 17.715 1.00 70.38 88 ILE A N 1
ATOM 691 C CA . ILE A 1 88 ? -9.193 -2.417 18.374 1.00 70.38 88 ILE A CA 1
ATOM 692 C C . ILE A 1 88 ? -10.230 -1.627 17.566 1.00 70.38 88 ILE A C 1
ATOM 694 O O . ILE A 1 88 ? -11.237 -1.191 18.116 1.00 70.38 88 ILE A O 1
ATOM 698 N N . TYR A 1 89 ? -10.051 -1.505 16.250 1.00 63.47 89 TYR A N 1
ATOM 699 C CA . TYR A 1 89 ? -10.980 -0.760 15.397 1.00 63.47 89 TYR A CA 1
ATOM 700 C C . TYR A 1 89 ? -12.398 -1.361 15.368 1.00 63.47 89 TYR A C 1
ATOM 702 O O . TYR A 1 89 ? -13.385 -0.630 15.388 1.00 63.47 89 TYR A O 1
ATOM 710 N N . SER A 1 90 ? -12.520 -2.691 15.374 1.00 63.62 90 SER A N 1
ATOM 711 C CA . SER A 1 90 ? -13.809 -3.384 15.257 1.00 63.62 90 SER A CA 1
ATOM 712 C C . SER A 1 90 ? -14.675 -3.328 16.522 1.00 63.62 90 SER A C 1
ATOM 714 O O . SER A 1 90 ? -15.847 -3.702 16.454 1.00 63.62 90 SER A O 1
ATOM 716 N N . LYS A 1 91 ? -14.129 -2.914 17.675 1.00 61.66 91 LYS A N 1
ATOM 717 C CA . LYS A 1 91 ? -14.850 -2.865 18.960 1.00 61.66 91 LYS A CA 1
ATOM 718 C C . LYS A 1 91 ? -14.557 -1.562 19.721 1.00 61.66 91 LYS A C 1
ATOM 720 O O . LYS A 1 91 ? 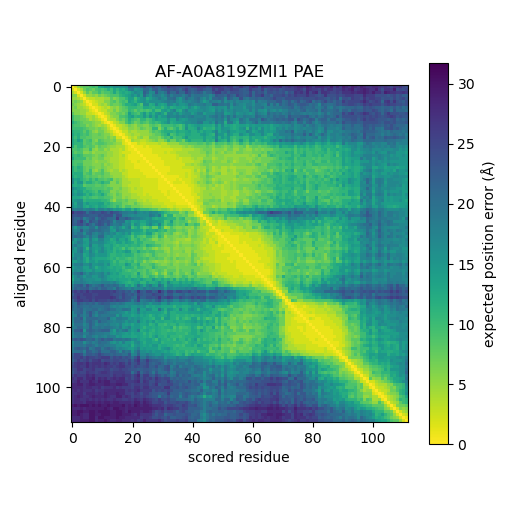-13.853 -1.588 20.734 1.00 61.66 91 LYS A O 1
ATOM 725 N N . PRO A 1 92 ? -15.127 -0.421 19.292 1.00 57.41 92 PRO A N 1
ATOM 726 C CA . PRO A 1 92 ? -14.900 0.873 19.945 1.00 57.41 92 PRO A CA 1
ATOM 727 C C . PRO A 1 92 ? -15.389 0.908 21.405 1.00 57.41 92 PRO A C 1
ATOM 729 O O . PRO A 1 92 ? -14.859 1.643 22.235 1.00 57.41 92 PRO A O 1
ATOM 732 N N . GLU A 1 93 ? -16.360 0.066 21.750 1.00 55.56 93 GLU A N 1
ATOM 733 C CA . GLU A 1 93 ? -16.946 -0.043 23.089 1.00 55.56 93 GLU A CA 1
ATOM 734 C C . GLU A 1 93 ? -16.021 -0.685 24.144 1.00 55.56 93 GLU A C 1
ATOM 736 O O . GLU A 1 93 ? -16.159 -0.393 25.330 1.00 55.56 93 GLU A O 1
ATOM 741 N N . LEU A 1 94 ? -15.000 -1.454 23.737 1.00 55.34 94 LEU A N 1
ATOM 742 C CA . LEU A 1 94 ? -13.952 -1.961 24.644 1.00 55.34 94 LEU A CA 1
ATOM 743 C C . LEU A 1 94 ? -12.874 -0.909 24.960 1.00 55.34 94 LEU A C 1
ATOM 745 O O . LEU A 1 94 ? -12.282 -0.931 26.037 1.00 55.34 94 LEU A O 1
ATOM 749 N N . ILE A 1 95 ? -12.636 0.036 24.045 1.00 57.09 95 ILE A N 1
ATOM 750 C CA . ILE A 1 95 ? -11.641 1.112 24.197 1.00 57.09 95 ILE A CA 1
ATOM 751 C C . ILE A 1 95 ? -12.119 2.166 25.205 1.00 57.09 95 ILE A C 1
ATOM 753 O O . ILE A 1 95 ? -11.309 2.738 25.934 1.00 57.09 95 ILE A O 1
ATOM 757 N N . LEU A 1 96 ? -13.435 2.381 25.303 1.00 57.06 96 LEU A N 1
ATOM 758 C CA . LEU A 1 96 ? -14.044 3.322 26.249 1.00 57.06 96 LEU A CA 1
ATOM 759 C C . LEU A 1 96 ? -13.842 2.906 27.723 1.00 57.06 96 LEU A C 1
ATOM 761 O O . LEU A 1 96 ? -13.875 3.754 28.612 1.00 57.06 96 LEU A O 1
ATOM 765 N N . TYR A 1 97 ? -13.592 1.617 27.986 1.00 54.91 97 TYR A N 1
ATOM 766 C CA . TYR A 1 97 ? -13.322 1.086 29.329 1.00 54.91 97 TYR A CA 1
ATOM 767 C C . TYR A 1 97 ? -11.863 1.269 29.782 1.00 54.91 97 TYR A C 1
ATOM 769 O O . TYR A 1 97 ? -11.561 1.115 30.966 1.00 54.91 97 TYR A O 1
ATOM 777 N N . LEU A 1 98 ? -10.949 1.624 28.868 1.00 62.19 98 LEU A N 1
ATOM 778 C CA . LEU A 1 98 ? -9.566 1.962 29.205 1.00 62.19 98 LEU A CA 1
ATOM 779 C C . LEU A 1 98 ? -9.481 3.444 29.623 1.00 62.19 98 LEU A C 1
ATOM 781 O O . LEU A 1 98 ? -9.753 4.329 28.807 1.00 62.19 98 LEU A O 1
ATOM 785 N N . PRO A 1 99 ? -9.046 3.757 30.861 1.00 58.41 99 PRO A N 1
ATOM 786 C CA . PRO A 1 99 ? -9.090 5.118 31.408 1.00 58.41 99 PRO A CA 1
ATOM 787 C C . PRO A 1 99 ? -8.237 6.126 30.622 1.00 58.41 99 PRO A C 1
ATOM 789 O O . PRO A 1 99 ? -8.565 7.308 30.581 1.00 58.41 99 PRO A O 1
ATOM 792 N N . ILE A 1 100 ? -7.176 5.659 29.957 1.00 61.09 100 ILE A N 1
ATOM 793 C CA . ILE A 1 100 ? -6.255 6.491 29.166 1.00 61.09 100 ILE A CA 1
ATOM 794 C C . ILE A 1 100 ? -6.892 6.906 27.829 1.00 61.09 100 ILE A C 1
ATOM 796 O O . ILE A 1 100 ? -6.736 8.042 27.389 1.00 61.09 100 ILE A O 1
ATOM 800 N N . PHE A 1 101 ? -7.650 6.008 27.194 1.00 56.44 101 PHE A N 1
ATOM 801 C CA . PHE A 1 101 ? -8.283 6.268 25.899 1.00 56.44 101 PHE A CA 1
ATOM 802 C C . PHE A 1 101 ? -9.635 6.984 26.028 1.00 56.44 101 PHE A C 1
ATOM 804 O O . PHE A 1 101 ? -9.991 7.757 25.140 1.00 56.44 101 PHE A O 1
ATOM 811 N N . ASN A 1 102 ? -10.349 6.818 27.150 1.00 51.97 102 ASN A N 1
ATOM 812 C CA . ASN A 1 102 ? -11.597 7.537 27.438 1.00 51.97 102 ASN A CA 1
ATOM 813 C C . ASN A 1 102 ? -11.409 9.068 27.498 1.00 51.97 102 ASN A C 1
ATOM 815 O O . ASN A 1 102 ? -12.323 9.813 27.173 1.00 51.97 102 ASN A O 1
ATOM 819 N N . ILE A 1 103 ? -10.223 9.567 27.866 1.00 58.94 103 ILE A N 1
ATOM 820 C CA . ILE A 1 103 ? -9.933 11.014 27.868 1.00 58.94 103 ILE A CA 1
ATOM 821 C C . ILE A 1 103 ? -9.694 11.544 26.444 1.00 58.94 103 ILE A C 1
ATOM 823 O O . ILE A 1 103 ? -10.051 12.680 26.148 1.00 58.94 103 ILE A O 1
ATOM 827 N N . ILE A 1 104 ? -9.139 10.718 25.553 1.00 60.12 104 ILE A N 1
ATOM 828 C CA . ILE A 1 104 ? -8.752 11.106 24.186 1.00 60.12 104 ILE A CA 1
ATOM 829 C C . ILE A 1 104 ? -9.929 10.981 23.204 1.00 60.12 104 ILE A C 1
ATOM 831 O O . ILE A 1 104 ? -10.086 11.824 22.328 1.00 60.12 104 ILE A O 1
ATOM 835 N N . PHE A 1 105 ? -10.783 9.963 23.357 1.00 57.19 105 PHE A N 1
ATOM 836 C CA . PHE A 1 105 ? -11.891 9.670 22.431 1.00 57.19 105 PHE A CA 1
ATOM 837 C C . PHE A 1 105 ? -13.262 10.215 22.863 1.00 57.19 105 PHE A C 1
ATOM 839 O O . PHE A 1 105 ? -14.250 10.028 22.153 1.00 57.19 105 PHE A O 1
ATOM 846 N N . LYS A 1 106 ? -13.354 10.901 24.012 1.00 55.19 106 LYS A N 1
ATOM 847 C CA . LYS A 1 106 ? -14.613 11.510 24.483 1.00 55.19 106 LYS A CA 1
ATOM 848 C C . LYS A 1 106 ? -15.100 12.660 23.596 1.00 55.19 106 LYS A C 1
ATOM 850 O O . LYS A 1 106 ? -16.279 13.008 23.654 1.00 55.19 106 LYS A O 1
ATOM 855 N N . ASP A 1 107 ? -14.237 13.209 22.747 1.00 52.78 107 ASP A N 1
ATOM 856 C CA . ASP A 1 107 ? -14.628 14.217 21.773 1.00 52.78 107 ASP A CA 1
ATOM 857 C C . ASP A 1 107 ? -15.194 13.555 20.505 1.00 52.78 107 ASP A C 1
ATOM 859 O O . ASP A 1 107 ? -14.506 13.284 19.524 1.00 52.78 107 ASP A O 1
ATOM 863 N N . LYS A 1 108 ? -16.496 13.251 20.544 1.00 55.69 108 LYS A N 1
ATOM 864 C CA . LYS A 1 108 ? -17.270 12.706 19.416 1.00 55.69 108 LYS A CA 1
ATOM 865 C C . LYS A 1 108 ? -17.331 13.634 18.182 1.00 55.69 108 LYS A C 1
ATOM 867 O O . LYS A 1 108 ? -18.019 13.281 17.228 1.00 55.69 108 LYS A O 1
ATOM 872 N N . SER A 1 109 ? -16.663 14.795 18.169 1.00 49.25 109 SER A N 1
ATOM 873 C CA . SER A 1 109 ? -16.729 15.767 17.063 1.00 49.25 109 SER A CA 1
ATOM 874 C C . SER A 1 109 ? -15.711 15.548 15.932 1.00 49.25 109 SER A C 1
ATOM 876 O O . SER A 1 109 ? -15.851 16.160 14.879 1.00 49.25 109 SER A O 1
ATOM 878 N N . VAL A 1 110 ? -14.733 14.649 16.097 1.00 49.31 110 VAL A N 1
ATOM 879 C CA . VAL A 1 110 ? -13.661 14.370 15.107 1.00 49.31 110 VAL A CA 1
ATOM 880 C C . VAL A 1 110 ? -13.899 13.121 14.239 1.00 49.31 110 VAL A C 1
ATOM 882 O O . VAL A 1 110 ? -12.997 12.663 13.542 1.00 49.31 110 VAL A O 1
ATOM 885 N N . LEU A 1 111 ? -15.110 12.554 14.275 1.00 50.69 111 LEU A N 1
ATOM 886 C CA . LEU A 1 111 ? -15.523 11.388 13.473 1.00 50.69 111 LEU A CA 1
ATOM 887 C C . LEU A 1 111 ? -16.417 11.758 12.269 1.00 50.69 111 LEU A C 1
ATOM 889 O O . LEU A 1 111 ? -17.268 10.967 11.864 1.00 50.69 111 LEU A O 1
ATOM 893 N N . PHE A 1 112 ? -16.192 12.942 11.693 1.00 42.00 112 PHE A N 1
ATOM 894 C CA . PHE A 1 112 ? -16.606 13.341 10.343 1.00 42.00 112 PHE A CA 1
ATOM 895 C C . PHE A 1 112 ? -15.435 14.046 9.647 1.00 42.00 112 PHE A C 1
ATOM 897 O O . PHE A 1 112 ? -14.571 14.599 10.360 1.00 42.00 112 PHE A O 1
#

Nearest PDB structures (foldseek):
  6xbo-assembly1_A  TM=7.222E-01  e=1.099E-04  Mus musculus

Secondary structure (DSSP, 8-state):
-HHHHHHHHHHH-TTTT--HHHHHHHHHHHHHHHHHHHHHHHS-HHHHHHHHHHHHHHHHHHHHHHH-----HHHHHHHHHHHHHHHHHH-HHHHT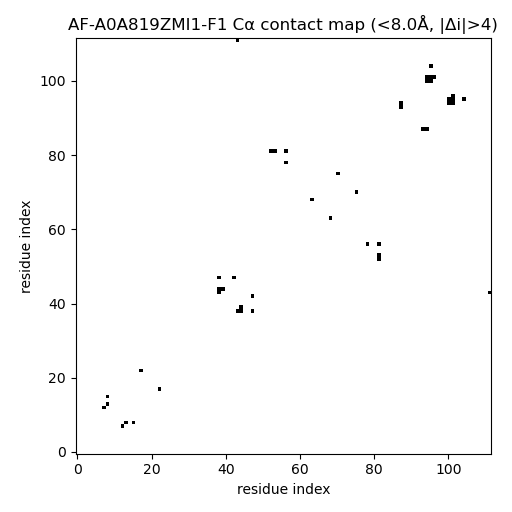TSHHHHHHH--GGG--

InterPro domains:
  IPR007271 Nucleotide-sugar transporter [PF04142] (1-90)
  IPR007271 Nucleotide-sugar transporter [PTHR10231] (3-92)

pLDDT: mean 70.87, std 11.78, range [42.0, 93.44]

Mean predicted aligned error: 13.71 Å

Foldseek 3Di:
DVVVVVVVCVVQHVCPPVDVVNVVVVVVVVVVVVVVVVCVVVHDVVVVVLVVLVVVLVVVVVCCVPPVDDDDPVRVVSNVVSVVVVVCVVCVPVQCPDPVSVVVPVPPPPPD

Radius of gyration: 22.68 Å; Cα contacts (8 Å, |Δi|>4): 24; chains: 1; bounding box: 42×39×64 Å

Sequence (112 aa):
MYLSDEIEIKTKGFLFGYTDIVRIARTVQSANGLLVALVVKYDYNILKGFATSATIVISYVVSMMLFDFHLTLLFSFGASLVIFSIFIYSKPELILYLPIFNIIFKDKSVLF

Solvent-accessible surface area (backbone atoms only — not comparable to full-atom values): 6750 Å² total; per-residue (Å²): 112,72,75,57,54,54,54,48,35,71,73,64,38,89,68,58,86,67,46,71,67,53,55,49,51,51,52,54,56,53,50,53,54,52,53,51,53,49,45,61,74,78,42,64,71,65,58,58,56,50,53,50,55,52,48,53,53,51,54,44,55,53,47,52,74,72,62,77,62,87,81,52,73,72,53,57,54,51,53,51,53,52,53,50,52,51,55,53,68,78,40,63,77,65,47,59,74,37,78,76,47,37,72,71,61,66,62,77,79,74,83,115

Organism: NCBI:txid392033